Protein AF-A0A1H8HEK1-F1 (afdb_monomer)

Foldseek 3Di:
DDDDDDDDDDDPPPPPPPVPPPPAFFWKKFLDPVLQLVLVLPPLDQVCRVVQPCSSDDPGIHGDGQDPPKDWDFDAWHAHPNQKIWTKIWIQRPPPRRTMITTPGIDGNVQWPWDDDPPDPQIAIEGPDLVSVVVCCVVPVADDPRYDDDPPRDDDHDD

Organism: NCBI:txid74031

Solvent-accessible surface area (backbone atoms only — not comparable to full-atom values): 9827 Å² total; per-residue (Å²): 132,90,82,88,88,78,86,85,82,78,83,78,74,78,75,72,74,72,74,73,79,69,87,58,73,69,28,55,32,12,63,38,66,68,48,42,54,58,30,55,55,66,50,83,49,71,62,48,65,76,66,65,39,70,88,49,43,50,103,45,25,41,72,41,58,79,62,85,79,44,48,74,41,82,74,49,66,50,73,31,92,76,42,38,37,28,48,32,25,44,32,34,37,63,90,79,63,50,63,31,30,34,46,81,50,83,42,48,53,91,50,32,41,83,45,66,47,88,97,50,93,54,56,29,40,32,55,75,45,56,69,55,45,51,54,48,32,73,75,61,77,57,83,58,92,50,54,51,80,55,92,89,42,95,69,89,80,85,128

Structure (mmCIF, N/CA/C/O backbone):
data_AF-A0A1H8HEK1-F1
#
_entry.id   AF-A0A1H8HEK1-F1
#
loop_
_atom_site.group_PDB
_atom_site.id
_atom_site.type_symbol
_atom_site.label_atom_id
_atom_site.label_alt_id
_atom_site.label_comp_id
_atom_site.label_asym_id
_atom_site.label_entity_id
_atom_site.label_seq_id
_atom_site.pdbx_PDB_ins_code
_atom_site.Cartn_x
_atom_site.Cartn_y
_atom_site.Cartn_z
_atom_site.occupancy
_atom_site.B_iso_or_equiv
_atom_site.auth_seq_id
_atom_site.auth_comp_id
_atom_site.auth_asym_id
_atom_site.auth_atom_id
_atom_site.pdbx_PDB_model_num
ATOM 1 N N . MET A 1 1 ? -43.151 -64.748 19.265 1.00 38.66 1 MET A N 1
ATOM 2 C CA . MET A 1 1 ? -42.005 -65.002 18.361 1.00 38.66 1 MET A CA 1
ATOM 3 C C . MET A 1 1 ? -41.662 -63.658 17.735 1.00 38.66 1 MET A C 1
ATOM 5 O O . MET A 1 1 ? -42.569 -63.035 17.214 1.00 38.66 1 MET A O 1
ATOM 9 N N . LYS A 1 2 ? -40.555 -63.029 18.156 1.00 32.22 2 LYS A N 1
ATOM 10 C CA . LYS A 1 2 ? -39.287 -62.938 17.397 1.00 32.22 2 LYS A CA 1
ATOM 11 C C . LYS A 1 2 ? -39.485 -62.256 16.020 1.00 32.22 2 LYS A C 1
ATOM 13 O O . LYS A 1 2 ? -40.312 -62.749 15.278 1.00 32.22 2 LYS A O 1
ATOM 18 N N . PHE A 1 3 ? -38.799 -61.202 15.571 1.00 35.59 3 PHE A N 1
ATOM 19 C CA . PHE A 1 3 ? -37.518 -60.567 15.913 1.00 35.59 3 PHE A CA 1
ATOM 20 C C . PHE A 1 3 ? -37.461 -59.188 15.191 1.00 35.59 3 PHE A C 1
ATOM 22 O O . PHE A 1 3 ? -37.987 -59.066 14.090 1.00 35.59 3 PHE A O 1
ATOM 29 N N . LEU A 1 4 ? -36.820 -58.206 15.836 1.00 43.91 4 LEU A N 1
ATOM 30 C CA . LEU A 1 4 ? -35.943 -57.140 15.310 1.00 43.91 4 LEU A CA 1
ATOM 31 C C . LEU A 1 4 ? -36.143 -56.575 13.883 1.00 43.91 4 LEU A C 1
ATOM 33 O O . LEU A 1 4 ? -35.835 -57.234 12.894 1.00 43.91 4 LEU A O 1
ATOM 37 N N . ALA A 1 5 ? -36.426 -55.270 13.812 1.00 45.12 5 ALA A N 1
ATOM 38 C CA . ALA A 1 5 ? -35.756 -54.375 12.869 1.00 45.12 5 ALA A CA 1
ATOM 39 C C . ALA A 1 5 ? -35.376 -53.085 13.608 1.00 45.12 5 ALA A C 1
ATOM 41 O O . ALA A 1 5 ? -36.205 -52.402 14.207 1.00 45.12 5 ALA A O 1
ATOM 42 N N . GLU A 1 6 ? -34.078 -52.851 13.628 1.00 42.06 6 GLU A N 1
ATOM 43 C CA . GLU A 1 6 ? -33.336 -51.881 14.408 1.00 42.06 6 GLU A CA 1
ATOM 44 C C . GLU A 1 6 ? -33.003 -50.651 13.545 1.00 42.06 6 GLU A C 1
ATOM 46 O O . GLU A 1 6 ? -32.830 -50.764 12.335 1.00 42.06 6 GLU A O 1
ATOM 51 N N . ILE A 1 7 ? -32.803 -49.520 14.226 1.00 48.12 7 ILE A N 1
ATOM 52 C CA . ILE A 1 7 ? -31.844 -48.457 13.884 1.00 48.12 7 ILE A CA 1
ATOM 53 C C . ILE A 1 7 ? -32.220 -47.487 12.749 1.00 48.12 7 ILE A C 1
ATOM 55 O O . ILE A 1 7 ? -32.097 -47.757 11.561 1.00 48.12 7 ILE A O 1
ATOM 59 N N . GLY A 1 8 ? -32.440 -46.242 13.181 1.00 42.62 8 GLY A N 1
ATOM 60 C CA . GLY A 1 8 ? -31.570 -45.158 12.734 1.00 42.62 8 GLY A CA 1
ATOM 61 C C . GLY A 1 8 ? -32.227 -44.094 11.869 1.00 42.62 8 GLY A C 1
ATOM 62 O O . GLY A 1 8 ? -32.269 -44.217 10.654 1.00 42.62 8 GLY A O 1
ATOM 63 N N . LEU A 1 9 ? -32.560 -42.956 12.476 1.00 39.28 9 LEU A N 1
ATOM 64 C CA . LEU A 1 9 ? -32.257 -41.692 11.815 1.00 39.28 9 LEU A CA 1
ATOM 65 C C . LEU A 1 9 ? -31.691 -40.724 12.848 1.00 39.28 9 LEU A C 1
ATOM 67 O O . LEU A 1 9 ? -32.390 -40.194 13.710 1.00 39.28 9 LEU A O 1
ATOM 71 N N . LEU A 1 10 ? -30.368 -40.604 12.782 1.00 45.56 10 LEU A N 1
ATOM 72 C CA . LEU A 1 10 ? -29.565 -39.662 13.535 1.00 45.56 10 LEU A CA 1
ATOM 73 C C . LEU A 1 10 ? -30.071 -38.237 13.320 1.00 45.56 10 LEU A C 1
ATOM 75 O O . LEU A 1 10 ? -30.356 -37.805 12.205 1.00 45.56 10 LEU A O 1
ATOM 79 N N . ILE A 1 11 ? -30.110 -37.524 14.438 1.00 48.94 11 ILE A N 1
ATOM 80 C CA . ILE A 1 11 ? -30.230 -36.080 14.559 1.00 48.94 11 ILE A CA 1
ATOM 81 C C . ILE A 1 11 ? -29.223 -35.442 13.596 1.00 48.94 11 ILE A C 1
ATOM 83 O O . ILE A 1 11 ? -28.013 -35.488 13.824 1.00 48.94 11 ILE A O 1
ATOM 87 N N . GLY A 1 12 ? -29.727 -34.856 12.512 1.00 37.75 12 GLY A N 1
ATOM 88 C CA . GLY A 1 12 ? -28.960 -33.967 11.654 1.00 37.75 12 GLY A CA 1
ATOM 89 C C . GLY A 1 12 ? -28.672 -32.687 12.422 1.00 37.75 12 GLY A C 1
ATOM 90 O O . GLY A 1 12 ? -29.391 -31.702 12.284 1.00 37.75 12 GLY A O 1
ATOM 91 N N . LEU A 1 13 ? -27.641 -32.722 13.268 1.00 46.00 13 LEU A N 1
ATOM 92 C CA . LEU A 1 13 ? -26.951 -31.531 13.736 1.00 46.00 13 LEU A CA 1
ATOM 93 C C . LEU A 1 13 ? -26.543 -30.759 12.487 1.00 46.00 13 LEU A C 1
ATOM 95 O O . LEU A 1 13 ? -25.625 -31.149 11.767 1.00 46.00 13 LEU A O 1
ATOM 99 N N . SER A 1 14 ? -27.270 -29.681 12.216 1.00 41.06 14 SER A N 1
AT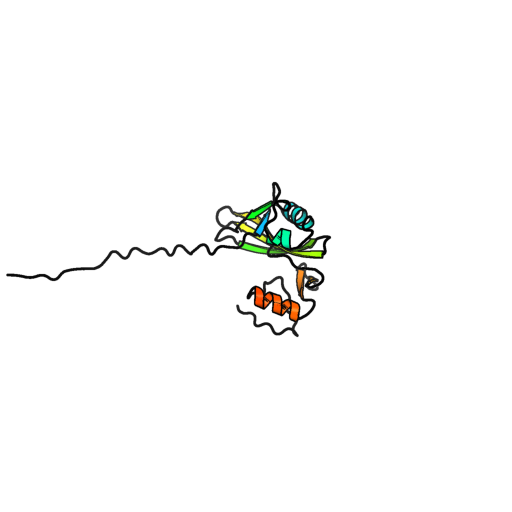OM 100 C CA . SER A 1 14 ? -26.846 -28.618 11.326 1.00 41.06 14 SER A CA 1
ATOM 101 C C . SER A 1 14 ? -25.466 -28.167 11.789 1.00 41.06 14 SER A C 1
ATOM 103 O O . SER A 1 14 ? -25.331 -27.392 12.736 1.00 41.06 14 SER A O 1
ATOM 105 N N . LEU A 1 15 ? -24.439 -28.708 11.132 1.00 41.59 15 LEU A N 1
ATOM 106 C CA . LEU A 1 15 ? -23.104 -28.150 11.101 1.00 41.59 15 LEU A CA 1
ATOM 107 C C . LEU A 1 15 ? -23.274 -26.763 10.492 1.00 41.59 15 LEU A C 1
ATOM 109 O O . LEU A 1 15 ? -23.257 -26.588 9.276 1.00 41.59 15 LEU A O 1
ATOM 113 N N . ALA A 1 16 ? -23.494 -25.777 11.361 1.00 38.09 16 ALA A N 1
ATOM 114 C CA . ALA A 1 16 ? -23.074 -24.427 11.083 1.00 38.09 16 ALA A CA 1
ATOM 115 C C . ALA A 1 16 ? -21.604 -24.563 10.705 1.00 38.09 16 ALA A C 1
ATOM 117 O O . ALA A 1 16 ? -20.751 -24.819 11.555 1.00 38.09 16 ALA A O 1
ATOM 118 N N . THR A 1 17 ? -21.326 -24.502 9.407 1.00 39.06 17 THR A N 1
ATOM 119 C CA . THR A 1 1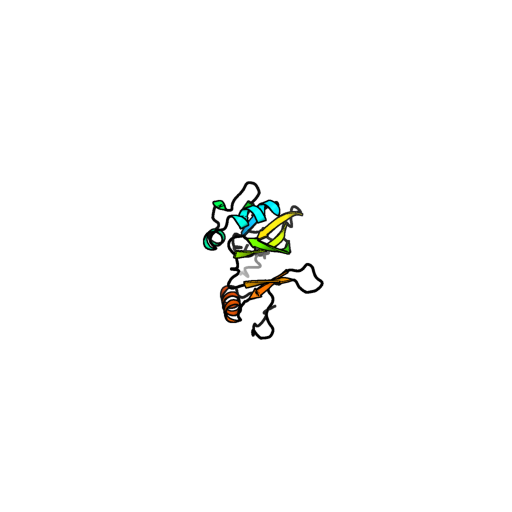7 ? -19.988 -24.257 8.909 1.00 39.06 17 THR A CA 1
ATOM 120 C C . THR A 1 17 ? -19.566 -22.960 9.572 1.00 39.06 17 THR A C 1
ATOM 122 O O . THR A 1 17 ? -19.957 -21.876 9.140 1.00 39.06 17 THR A O 1
ATOM 125 N N . ALA A 1 18 ? -18.829 -23.073 10.677 1.00 38.88 18 ALA A N 1
ATOM 126 C CA . ALA A 1 18 ? -17.944 -22.026 11.118 1.00 38.88 18 ALA A CA 1
ATOM 127 C C . ALA A 1 18 ? -17.078 -21.759 9.893 1.00 38.88 18 ALA A C 1
ATOM 129 O O . ALA A 1 18 ? -16.230 -22.579 9.540 1.00 38.88 18 ALA A O 1
ATOM 130 N N . ALA A 1 19 ? -17.411 -20.691 9.166 1.00 35.97 19 ALA A N 1
ATOM 131 C CA . ALA A 1 19 ? -16.585 -20.180 8.098 1.00 35.97 19 ALA A CA 1
ATOM 132 C C . ALA A 1 19 ? -15.212 -20.025 8.735 1.00 35.97 19 ALA A C 1
ATOM 134 O O . ALA A 1 19 ? -15.043 -19.213 9.648 1.00 35.97 19 ALA A O 1
ATOM 135 N N . GLN A 1 20 ? -14.296 -20.916 8.359 1.00 33.88 20 GLN A N 1
ATOM 136 C CA . GLN A 1 20 ? -12.951 -20.916 8.890 1.00 33.88 20 GLN A CA 1
ATOM 137 C C . GLN A 1 20 ? -12.441 -19.500 8.675 1.00 33.88 20 GLN A C 1
ATOM 139 O O . GLN A 1 20 ? -12.429 -19.007 7.544 1.00 33.88 20 GLN A O 1
ATOM 144 N N . ALA A 1 21 ? -12.126 -18.816 9.774 1.00 37.69 21 ALA A N 1
ATOM 145 C CA . ALA A 1 21 ? -11.390 -17.575 9.736 1.00 37.69 21 ALA A CA 1
ATOM 146 C C . ALA A 1 21 ? -10.049 -17.924 9.087 1.00 37.69 21 ALA A C 1
ATOM 148 O O . ALA A 1 21 ? -9.126 -18.362 9.762 1.00 37.69 21 ALA A O 1
ATOM 149 N N . GLN A 1 22 ? -9.992 -17.865 7.755 1.00 40.34 22 GLN A N 1
ATOM 150 C CA . GLN A 1 22 ? -8.747 -17.953 7.016 1.00 40.34 22 GLN A CA 1
ATOM 151 C C . GLN A 1 22 ? -7.828 -16.915 7.642 1.00 40.34 22 GLN A C 1
ATOM 153 O O . GLN A 1 22 ? -8.233 -15.755 7.749 1.00 40.34 22 GLN A O 1
ATOM 158 N N . ASP A 1 23 ? -6.656 -17.358 8.097 1.00 46.03 23 ASP A N 1
ATOM 159 C CA . ASP A 1 23 ? -5.613 -16.515 8.670 1.00 46.03 23 ASP A CA 1
ATOM 160 C C . ASP A 1 23 ? -5.360 -15.342 7.725 1.00 46.03 23 ASP A C 1
ATOM 162 O O . ASP A 1 23 ? -4.689 -15.456 6.696 1.00 46.03 23 ASP A O 1
ATOM 166 N N . ARG A 1 24 ? -5.974 -14.199 8.031 1.00 59.69 24 ARG A N 1
ATOM 167 C CA . ARG A 1 24 ? -5.739 -12.979 7.272 1.00 59.69 24 ARG A CA 1
ATOM 168 C C . ARG A 1 24 ? -4.353 -12.495 7.676 1.00 59.69 24 ARG A C 1
ATOM 170 O O . ARG A 1 24 ? -4.049 -12.490 8.871 1.00 59.69 24 ARG A O 1
ATOM 177 N N . PRO A 1 25 ? -3.495 -12.088 6.731 1.00 73.62 25 PRO A N 1
ATOM 178 C CA . PRO A 1 25 ? -2.203 -11.538 7.100 1.00 73.62 25 PRO A CA 1
ATOM 179 C C . PRO A 1 25 ? -2.409 -10.323 8.012 1.00 73.62 25 PRO A C 1
ATOM 181 O O . PRO A 1 25 ? -3.338 -9.534 7.815 1.00 73.62 25 PRO A O 1
ATOM 184 N N . PHE A 1 26 ? -1.553 -10.187 9.024 1.00 84.81 26 PHE A N 1
ATOM 185 C CA . PHE A 1 26 ? -1.508 -8.980 9.841 1.00 84.81 26 PHE A CA 1
ATOM 186 C C . PHE A 1 26 ? -1.141 -7.797 8.947 1.00 84.81 26 PHE A C 1
ATOM 188 O O . PHE A 1 26 ? -0.204 -7.873 8.155 1.00 84.81 26 PHE A O 1
ATOM 195 N N . GLN A 1 27 ? -1.889 -6.709 9.075 1.00 89.81 27 GLN A N 1
ATOM 196 C CA . GLN A 1 27 ? -1.647 -5.471 8.346 1.00 89.81 27 GLN A CA 1
ATOM 197 C C . GLN A 1 27 ? -1.450 -4.344 9.344 1.00 89.81 27 GLN A C 1
ATOM 199 O O . GLN A 1 27 ? -1.988 -4.390 10.452 1.00 89.81 27 GLN A O 1
ATOM 204 N N . LEU A 1 28 ? -0.693 -3.319 8.954 1.00 94.06 28 LEU A N 1
ATOM 205 C CA . LEU A 1 28 ? -0.658 -2.085 9.723 1.00 94.06 28 LEU A CA 1
ATOM 206 C C . LEU A 1 28 ? -2.041 -1.437 9.631 1.00 94.06 28 LEU A C 1
ATOM 208 O O . LEU A 1 28 ? -2.503 -1.112 8.534 1.00 94.06 28 LEU A O 1
ATOM 212 N N . VAL A 1 29 ? -2.687 -1.266 10.781 1.00 94.44 29 VAL A N 1
ATOM 213 C CA . VAL A 1 29 ? -4.003 -0.648 10.936 1.00 94.44 29 VAL A CA 1
ATOM 214 C C . VAL A 1 29 ? -3.877 0.529 11.888 1.00 94.44 29 VAL A C 1
ATOM 216 O O . VAL A 1 29 ? -3.251 0.407 12.937 1.00 94.44 29 VAL A O 1
ATOM 219 N N . CYS A 1 30 ? -4.498 1.654 11.548 1.00 95.12 30 CYS A N 1
ATOM 220 C CA . CYS A 1 30 ? -4.540 2.832 12.401 1.00 95.12 30 CYS A CA 1
ATOM 221 C C . CYS A 1 30 ? -5.958 3.387 12.541 1.00 95.12 30 CYS A C 1
ATOM 223 O O . CYS A 1 30 ? -6.743 3.345 11.595 1.00 95.12 30 CYS A O 1
ATOM 225 N N . PHE A 1 31 ? -6.291 3.956 13.698 1.00 92.62 31 PHE A N 1
ATOM 226 C CA . PHE A 1 31 ? -7.583 4.626 13.905 1.00 92.62 31 PHE A CA 1
ATOM 227 C C . PHE A 1 31 ? -7.685 5.946 13.131 1.00 92.62 31 PHE A C 1
ATOM 229 O O . PHE A 1 31 ? -8.767 6.328 12.686 1.00 92.62 31 PHE A O 1
ATOM 236 N N . GLU A 1 32 ? -6.550 6.607 12.910 1.00 93.25 32 GLU A N 1
ATOM 237 C CA . GLU A 1 32 ? -6.455 7.901 12.240 1.00 93.25 32 GLU A CA 1
ATOM 238 C C . GLU A 1 32 ? -5.569 7.812 10.995 1.00 93.25 32 GLU A C 1
ATOM 240 O O . GLU A 1 32 ? -4.558 7.103 10.982 1.00 93.25 32 GLU A O 1
ATOM 245 N N . GLN A 1 33 ? -5.934 8.557 9.948 1.00 92.62 33 GLN A N 1
ATOM 246 C CA . GLN A 1 33 ? -5.168 8.596 8.701 1.00 92.62 33 GLN A CA 1
ATOM 247 C C . GLN A 1 33 ? -3.795 9.241 8.911 1.00 92.62 33 GLN A C 1
ATOM 249 O O . GLN A 1 33 ? -2.797 8.729 8.411 1.00 92.62 33 GLN A O 1
ATOM 254 N N . ASP A 1 34 ? -3.726 10.309 9.703 1.00 93.12 34 ASP A N 1
ATOM 255 C CA . ASP A 1 34 ? -2.464 10.992 9.998 1.00 93.12 34 ASP A CA 1
ATOM 256 C C . ASP A 1 34 ? -1.507 10.079 10.775 1.00 93.12 34 ASP A C 1
ATOM 258 O O . ASP A 1 34 ? -0.310 10.040 10.487 1.00 93.12 34 ASP A O 1
ATOM 262 N N . GLY A 1 35 ? -2.044 9.262 11.692 1.00 94.12 35 GLY A N 1
ATOM 263 C CA . GLY A 1 35 ? -1.296 8.206 12.376 1.00 94.12 35 GLY A CA 1
ATOM 264 C C . GLY A 1 35 ? -0.704 7.188 11.399 1.00 94.12 35 GLY A C 1
ATOM 265 O O . GLY A 1 35 ? 0.485 6.877 11.483 1.00 94.12 35 GLY A O 1
ATOM 266 N N . MET A 1 36 ? -1.500 6.735 10.423 1.00 95.31 36 MET A N 1
ATOM 267 C CA . MET A 1 36 ? -1.037 5.844 9.352 1.00 95.31 36 MET A CA 1
ATOM 268 C C . MET A 1 36 ? 0.117 6.465 8.567 1.00 95.31 36 MET A C 1
ATOM 270 O O . MET A 1 36 ? 1.182 5.862 8.450 1.00 95.31 36 MET A O 1
ATOM 274 N N . THR A 1 37 ? -0.059 7.687 8.068 1.00 94.75 37 THR A N 1
ATOM 275 C CA . THR A 1 37 ? 0.977 8.400 7.311 1.00 94.75 37 THR A CA 1
ATOM 276 C C . THR A 1 37 ? 2.254 8.587 8.134 1.00 94.75 37 THR A C 1
ATOM 278 O O . THR A 1 37 ? 3.353 8.341 7.632 1.00 94.75 37 THR A O 1
ATOM 281 N N . ALA A 1 38 ? 2.131 8.961 9.411 1.00 94.62 38 ALA A N 1
ATOM 282 C CA . ALA A 1 38 ? 3.268 9.125 10.309 1.00 94.62 38 ALA A CA 1
ATOM 283 C C . ALA A 1 38 ? 4.029 7.809 10.538 1.00 94.62 38 ALA A C 1
ATOM 285 O O . ALA A 1 38 ? 5.260 7.812 10.507 1.00 94.62 38 ALA A O 1
ATOM 286 N N . SER A 1 39 ? 3.329 6.687 10.733 1.00 95.00 39 SER A N 1
ATOM 287 C CA . SER A 1 39 ? 3.962 5.370 10.869 1.00 95.00 39 SER A CA 1
ATOM 288 C C . SER A 1 39 ? 4.637 4.918 9.573 1.00 95.00 39 SER A C 1
ATOM 290 O O . SER A 1 39 ? 5.789 4.492 9.603 1.00 95.00 39 SER A O 1
ATOM 292 N N . LEU A 1 40 ? 3.983 5.075 8.420 1.00 95.38 40 LEU A N 1
ATOM 293 C CA . LEU A 1 40 ? 4.539 4.671 7.123 1.00 95.38 40 LEU A CA 1
ATOM 294 C C . LEU A 1 40 ? 5.781 5.481 6.717 1.00 95.38 40 LEU A C 1
ATOM 296 O O . LEU A 1 40 ? 6.688 4.944 6.084 1.00 95.38 40 LEU A O 1
ATOM 300 N N . ASN A 1 41 ? 5.874 6.748 7.126 1.00 95.19 41 ASN A N 1
ATOM 301 C CA . ASN A 1 41 ? 7.058 7.583 6.887 1.00 95.19 41 ASN A CA 1
ATOM 302 C C . ASN A 1 41 ? 8.306 7.145 7.671 1.00 95.19 41 ASN A C 1
ATOM 304 O O . ASN A 1 41 ? 9.410 7.588 7.347 1.00 95.19 41 ASN A O 1
ATOM 308 N N . LYS A 1 42 ? 8.150 6.286 8.686 1.00 93.31 42 LYS A N 1
ATOM 309 C CA . LYS A 1 42 ? 9.266 5.711 9.455 1.00 93.31 42 LYS A CA 1
ATOM 310 C C . LYS A 1 42 ? 9.857 4.460 8.807 1.00 93.31 42 LYS A C 1
ATOM 312 O O . LYS A 1 42 ? 10.903 3.997 9.253 1.00 93.31 42 LYS A O 1
ATOM 317 N N . VAL A 1 43 ? 9.206 3.900 7.785 1.00 92.88 43 VAL A N 1
ATOM 318 C CA . VAL A 1 43 ? 9.690 2.697 7.102 1.00 92.88 43 VAL A CA 1
ATOM 319 C C . VAL A 1 43 ? 10.932 3.053 6.287 1.00 92.88 43 VAL A C 1
ATOM 321 O O . VAL A 1 43 ? 10.848 3.717 5.255 1.00 92.88 43 VAL A O 1
ATOM 324 N N . VAL A 1 44 ? 12.095 2.592 6.743 1.00 92.06 44 VAL A N 1
ATOM 325 C CA . VAL A 1 44 ? 13.377 2.805 6.052 1.00 92.06 44 VAL A CA 1
ATOM 326 C C . VAL A 1 44 ? 13.775 1.622 5.178 1.00 92.06 44 VAL A C 1
ATOM 328 O O . VAL A 1 44 ? 14.580 1.772 4.264 1.00 92.06 44 VAL A O 1
ATOM 331 N N . ASN A 1 45 ? 13.181 0.451 5.410 1.00 89.31 45 ASN A N 1
ATOM 332 C CA . ASN A 1 45 ? 13.281 -0.693 4.515 1.00 89.31 45 ASN A CA 1
ATOM 333 C C . ASN A 1 45 ? 11.949 -1.461 4.459 1.00 89.31 45 ASN A C 1
ATOM 335 O O . ASN A 1 45 ? 11.207 -1.507 5.437 1.00 89.31 45 ASN A O 1
ATOM 339 N N . ALA A 1 46 ? 11.660 -2.122 3.335 1.00 88.81 46 ALA A N 1
ATOM 340 C CA . ALA A 1 46 ? 10.410 -2.869 3.171 1.00 88.81 46 ALA A CA 1
ATOM 341 C C . ALA A 1 46 ? 10.264 -4.045 4.161 1.00 88.81 46 ALA A C 1
ATOM 343 O O . ALA A 1 46 ? 9.146 -4.421 4.503 1.00 88.81 46 ALA A O 1
ATOM 344 N N . GLN A 1 47 ? 11.373 -4.615 4.651 1.00 89.44 47 GLN A N 1
ATOM 345 C CA . GLN A 1 47 ? 11.345 -5.728 5.606 1.00 89.44 47 GLN A CA 1
ATOM 346 C C . GLN A 1 47 ? 10.761 -5.322 6.963 1.00 89.44 47 GLN A C 1
ATOM 348 O O . GLN A 1 47 ? 10.099 -6.147 7.578 1.00 89.44 47 GLN A O 1
ATOM 353 N N . GLN A 1 48 ? 10.930 -4.074 7.410 1.00 89.69 48 GLN A N 1
ATOM 354 C CA . GLN A 1 48 ? 10.299 -3.577 8.640 1.00 89.69 48 GLN A CA 1
ATOM 355 C C . GLN A 1 48 ? 8.776 -3.659 8.548 1.00 89.69 48 GLN A C 1
ATOM 357 O O . GLN A 1 48 ? 8.110 -4.130 9.466 1.00 89.69 48 GLN A O 1
ATOM 362 N N . PHE A 1 49 ? 8.226 -3.249 7.404 1.00 90.00 49 PHE A N 1
ATOM 363 C CA . PHE A 1 49 ? 6.792 -3.325 7.165 1.00 90.00 49 PHE A CA 1
ATOM 364 C C . PHE A 1 49 ? 6.319 -4.781 7.064 1.00 90.00 49 PHE A C 1
ATOM 366 O O . PHE A 1 49 ? 5.365 -5.164 7.730 1.00 90.00 49 PHE A O 1
ATOM 373 N N . LEU A 1 50 ? 7.020 -5.613 6.285 1.00 87.88 50 LEU A N 1
ATOM 374 C CA . LEU A 1 50 ? 6.648 -7.017 6.060 1.00 87.88 50 LEU A CA 1
ATOM 375 C C . LEU A 1 50 ? 6.790 -7.908 7.306 1.00 87.88 50 LEU A C 1
ATOM 377 O O . LEU A 1 50 ? 6.123 -8.934 7.399 1.00 87.88 50 LEU A O 1
ATOM 381 N N . ARG A 1 51 ? 7.663 -7.544 8.252 1.00 88.25 51 ARG A N 1
ATOM 382 C CA . ARG A 1 51 ? 7.891 -8.276 9.510 1.00 88.25 51 ARG A CA 1
ATOM 383 C C . ARG A 1 51 ? 7.095 -7.722 10.690 1.00 88.25 51 ARG A C 1
ATOM 385 O O . ARG A 1 51 ? 7.326 -8.156 11.814 1.00 88.25 51 ARG A O 1
ATOM 392 N N . ASN A 1 52 ? 6.172 -6.792 10.449 1.00 88.25 52 ASN A N 1
ATOM 393 C CA . ASN A 1 52 ? 5.343 -6.176 11.483 1.00 88.25 52 ASN A CA 1
ATOM 394 C C . ASN A 1 52 ? 6.159 -5.497 12.599 1.00 88.25 52 ASN A C 1
ATOM 396 O O . ASN A 1 52 ? 5.851 -5.639 13.785 1.00 88.25 52 ASN A O 1
ATOM 400 N N . ASP A 1 53 ? 7.226 -4.788 12.221 1.00 87.31 53 ASP A N 1
ATOM 401 C CA . ASP A 1 53 ? 8.178 -4.186 13.158 1.00 87.31 53 ASP A CA 1
ATOM 402 C C . ASP A 1 53 ? 7.485 -3.223 14.142 1.00 87.31 53 ASP A C 1
ATOM 404 O O . ASP A 1 53 ? 6.649 -2.393 13.763 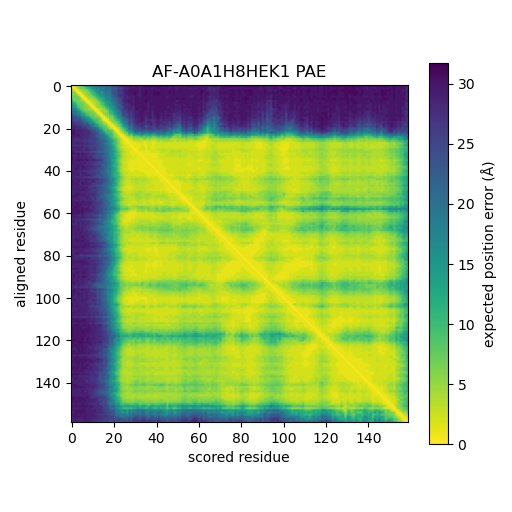1.00 87.31 53 ASP A O 1
ATOM 408 N N . SER A 1 54 ? 7.836 -3.328 15.426 1.00 86.75 54 SER A N 1
ATOM 409 C CA . SER A 1 54 ? 7.222 -2.553 16.505 1.00 86.75 54 SER A CA 1
ATOM 410 C C . SER A 1 54 ? 7.476 -1.053 16.390 1.00 86.75 54 SER A C 1
ATOM 412 O O . SER A 1 54 ? 6.675 -0.270 16.894 1.00 86.75 54 SER A O 1
ATOM 414 N N . ILE A 1 55 ? 8.515 -0.624 15.665 1.00 87.25 55 ILE A N 1
ATOM 415 C CA . ILE A 1 55 ? 8.793 0.801 15.422 1.00 87.25 55 ILE A CA 1
ATOM 416 C C . ILE A 1 55 ? 7.672 1.516 14.647 1.00 87.25 55 ILE A C 1
ATOM 418 O O . ILE A 1 55 ? 7.541 2.743 14.708 1.00 87.25 55 ILE A O 1
ATOM 422 N N . LEU A 1 56 ? 6.859 0.751 13.913 1.00 87.19 56 LEU A N 1
ATOM 423 C CA . LEU A 1 56 ? 5.723 1.256 13.142 1.00 87.19 56 LEU A CA 1
ATOM 424 C C . LEU A 1 56 ? 4.437 1.321 13.979 1.00 87.19 56 LEU A C 1
ATOM 426 O O . LEU A 1 56 ? 3.450 1.920 13.544 1.00 87.19 56 LEU A O 1
ATOM 430 N N . GLN A 1 57 ? 4.447 0.742 15.181 1.00 88.50 57 GLN A N 1
ATOM 431 C CA . GLN A 1 57 ? 3.339 0.814 16.125 1.00 88.50 57 GLN A CA 1
ATOM 432 C C . GLN A 1 57 ? 3.335 2.176 16.831 1.00 88.50 57 GLN A C 1
ATOM 434 O O . GLN A 1 57 ? 4.369 2.812 17.050 1.00 88.50 57 GLN A O 1
ATOM 439 N N . SER A 1 58 ? 2.144 2.656 17.166 1.00 85.00 58 SER A N 1
ATOM 440 C CA . SER A 1 58 ? 1.936 3.907 17.893 1.00 85.00 58 SER A CA 1
ATOM 441 C C . SER A 1 58 ? 0.622 3.830 18.672 1.00 85.00 58 SER A C 1
ATOM 443 O O . SER A 1 58 ? -0.149 2.890 18.498 1.00 85.00 58 SER A O 1
ATOM 445 N N . GLY A 1 59 ? 0.319 4.831 19.504 1.00 81.94 59 GLY A N 1
ATOM 446 C CA . GLY A 1 59 ? -0.965 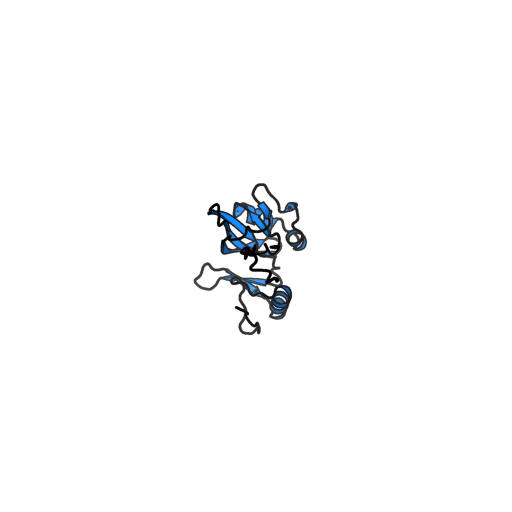4.877 20.218 1.00 81.94 59 GLY A CA 1
ATOM 447 C C . GLY A 1 59 ? -2.193 4.820 19.296 1.00 81.94 59 GLY A C 1
ATOM 448 O O . GLY A 1 59 ? -3.264 4.416 19.737 1.00 81.94 59 GLY A O 1
ATOM 449 N N . SER A 1 60 ? -2.037 5.176 18.016 1.00 87.44 60 SER A N 1
ATOM 450 C CA . SER A 1 60 ? -3.095 5.108 17.010 1.00 87.44 60 SER A CA 1
ATOM 451 C C . SER A 1 60 ? -2.915 3.986 15.986 1.00 87.44 60 SER A C 1
ATOM 453 O O . SER A 1 60 ? -3.823 3.825 15.175 1.00 87.44 60 SER A O 1
ATOM 455 N N . CYS A 1 61 ? -1.816 3.217 16.013 1.00 93.69 61 CYS A N 1
ATOM 456 C CA . CYS A 1 61 ? -1.458 2.223 14.995 1.00 93.69 61 CYS A CA 1
ATOM 457 C C . CYS A 1 61 ? -0.958 0.899 15.582 1.00 93.69 61 CYS A C 1
ATOM 459 O O . CYS A 1 61 ? -0.054 0.880 16.415 1.00 93.69 61 CYS A O 1
ATOM 461 N N . ALA A 1 62 ? -1.448 -0.220 15.058 1.00 92.94 62 ALA A N 1
ATOM 462 C CA . ALA A 1 62 ? -0.991 -1.556 15.420 1.00 92.94 62 ALA A CA 1
ATOM 463 C C . ALA A 1 62 ? -1.024 -2.499 14.214 1.00 92.94 62 ALA A C 1
ATOM 465 O O . ALA A 1 62 ? -1.777 -2.288 13.264 1.00 92.94 62 ALA A O 1
ATOM 466 N N . PHE A 1 63 ? -0.234 -3.571 14.268 1.00 90.75 63 PHE A N 1
ATOM 467 C CA . PHE A 1 63 ? -0.414 -4.683 13.341 1.00 90.75 63 PHE A CA 1
ATOM 468 C C . PHE A 1 63 ? -1.550 -5.567 13.838 1.00 90.75 63 PHE A C 1
ATOM 470 O O . PHE A 1 63 ? -1.476 -6.122 14.932 1.00 90.75 63 PHE A O 1
ATOM 477 N N . 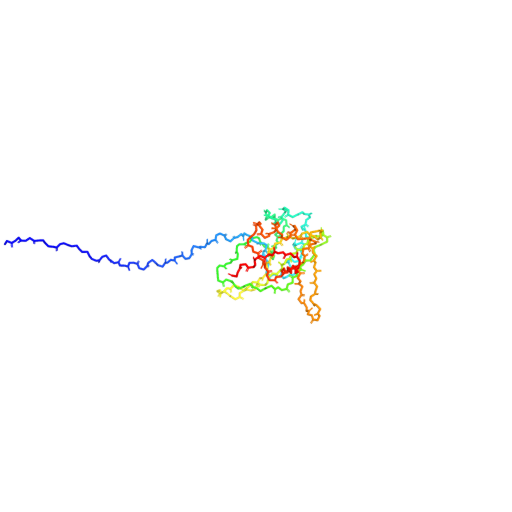ALA A 1 64 ? -2.600 -5.695 13.035 1.00 88.81 64 ALA A N 1
ATOM 478 C CA . ALA A 1 64 ? -3.783 -6.466 13.385 1.00 88.81 64 ALA A CA 1
ATOM 479 C C . ALA A 1 64 ? -4.356 -7.184 12.161 1.00 88.81 64 ALA A C 1
ATOM 481 O O . ALA A 1 64 ? -4.185 -6.748 11.020 1.00 88.81 64 ALA A O 1
ATOM 482 N N . GLN A 1 65 ? -5.067 -8.283 12.404 1.00 88.00 65 GLN A N 1
ATOM 483 C CA . GLN A 1 65 ? -5.910 -8.901 11.388 1.00 88.00 65 GLN A CA 1
ATOM 484 C C . GLN A 1 65 ? -7.216 -8.110 11.269 1.00 88.00 65 GLN A C 1
ATOM 486 O O . GLN A 1 65 ? -7.853 -7.785 12.273 1.00 88.00 65 GLN A O 1
ATOM 491 N N . LEU A 1 66 ? -7.641 -7.813 10.039 1.00 84.50 66 LEU A N 1
ATOM 492 C CA . LEU A 1 66 ? -8.917 -7.136 9.817 1.00 84.50 66 LEU A CA 1
ATOM 493 C C . LEU A 1 66 ? -10.083 -8.073 10.169 1.00 84.50 66 LEU A C 1
ATOM 495 O O . LEU A 1 66 ? -10.191 -9.142 9.551 1.00 84.50 66 LEU A O 1
ATOM 499 N N . PRO A 1 67 ? -10.994 -7.675 11.081 1.00 79.69 67 PRO A N 1
ATOM 500 C CA . PRO A 1 67 ? -12.092 -8.532 11.511 1.00 79.69 67 PRO A CA 1
ATOM 501 C C . PRO A 1 67 ? -12.947 -9.041 10.345 1.00 79.69 67 PRO A C 1
ATOM 503 O O . PRO A 1 67 ? -13.160 -8.333 9.348 1.00 79.69 67 PRO A O 1
ATOM 506 N N . ALA A 1 68 ? -13.477 -10.258 10.479 1.00 82.19 68 ALA A N 1
ATOM 507 C CA . ALA A 1 68 ? -14.408 -10.831 9.511 1.00 82.19 68 ALA A CA 1
ATOM 508 C C . ALA A 1 68 ? -15.634 -9.917 9.309 1.00 82.19 68 ALA A C 1
ATOM 510 O O . ALA A 1 68 ? -16.080 -9.230 10.226 1.00 82.19 68 ALA A O 1
ATOM 511 N N . GLY A 1 69 ? -16.146 -9.864 8.077 1.00 83.62 69 GLY A N 1
ATOM 512 C CA . GLY A 1 69 ? -17.271 -8.999 7.704 1.00 83.62 69 GLY A CA 1
ATOM 513 C C . GLY A 1 69 ? -16.935 -7.514 7.512 1.00 83.62 69 GLY A C 1
ATOM 514 O O . GLY A 1 69 ? -17.755 -6.792 6.954 1.00 83.62 69 GLY A O 1
ATOM 515 N N . SER A 1 70 ? -15.747 -7.040 7.909 1.00 87.88 70 SER A N 1
ATOM 516 C CA . SER A 1 70 ? -15.344 -5.645 7.672 1.00 87.88 70 SER A CA 1
ATOM 517 C C . SER A 1 70 ? -15.376 -5.290 6.184 1.00 87.88 70 SER A C 1
ATOM 519 O O . SER A 1 70 ? -14.953 -6.076 5.336 1.00 87.88 70 SER A O 1
ATOM 521 N N . THR A 1 71 ? -15.825 -4.076 5.874 1.00 90.38 71 THR A N 1
ATOM 522 C CA . THR A 1 71 ? -15.789 -3.540 4.506 1.00 90.38 71 THR A CA 1
ATOM 523 C C . THR A 1 71 ? -14.548 -2.678 4.327 1.00 90.38 71 THR A C 1
ATOM 525 O O . THR A 1 71 ? -14.203 -1.902 5.216 1.00 90.38 71 THR A O 1
ATOM 528 N N . ALA A 1 72 ? -13.867 -2.799 3.188 1.00 89.94 72 ALA A N 1
ATOM 529 C CA . ALA A 1 72 ? -12.674 -2.020 2.874 1.00 89.94 72 ALA A CA 1
ATOM 530 C C . ALA A 1 72 ? -12.887 -1.226 1.583 1.00 89.94 72 ALA A C 1
ATOM 532 O O . ALA A 1 72 ? -13.304 -1.771 0.561 1.00 89.94 72 ALA A O 1
ATOM 533 N N . ARG A 1 73 ? -12.590 0.074 1.622 1.00 90.88 73 ARG A N 1
ATOM 534 C CA . ARG A 1 73 ? -12.645 0.965 0.460 1.00 90.88 73 ARG A CA 1
ATOM 535 C C . ARG A 1 73 ? -11.282 1.601 0.243 1.00 90.88 73 ARG A C 1
ATOM 537 O O . ARG A 1 73 ? -10.789 2.281 1.137 1.00 90.88 73 ARG A O 1
ATOM 544 N N . PHE A 1 74 ? -10.715 1.419 -0.946 1.00 90.81 74 PHE A N 1
ATOM 545 C CA . PHE A 1 74 ? -9.504 2.125 -1.361 1.00 90.81 74 PHE A CA 1
ATOM 546 C C . PHE A 1 74 ? -9.744 3.640 -1.332 1.00 90.81 74 PHE A C 1
ATOM 548 O O . PHE A 1 74 ? -10.796 4.103 -1.791 1.00 90.81 74 PHE A O 1
ATOM 555 N N . ILE A 1 75 ? -8.794 4.392 -0.773 1.00 91.31 75 ILE A N 1
ATOM 556 C CA . ILE A 1 75 ? -8.898 5.852 -0.666 1.00 91.31 75 ILE A CA 1
ATOM 557 C C . ILE A 1 75 ? -7.763 6.588 -1.370 1.00 91.31 75 ILE A C 1
ATOM 559 O O . ILE A 1 75 ? -8.048 7.564 -2.058 1.00 91.31 75 ILE A O 1
ATOM 563 N N . ASP A 1 76 ? -6.514 6.145 -1.214 1.00 92.06 76 ASP A N 1
ATOM 564 C CA . ASP A 1 76 ? -5.348 6.854 -1.743 1.00 92.06 76 ASP A CA 1
ATOM 565 C C . ASP A 1 76 ? -4.090 5.969 -1.752 1.00 92.06 76 ASP A C 1
ATOM 567 O O . ASP A 1 76 ? -4.094 4.867 -1.199 1.00 92.06 76 ASP A O 1
ATOM 571 N N . ILE A 1 77 ? -3.004 6.460 -2.351 1.00 95.56 77 ILE A N 1
ATOM 572 C CA . ILE A 1 77 ? -1.666 5.868 -2.258 1.00 95.56 77 ILE A CA 1
ATOM 573 C C . ILE A 1 77 ? -0.745 6.842 -1.524 1.00 95.56 77 ILE A C 1
ATOM 575 O O . ILE A 1 77 ? -0.432 7.923 -2.018 1.00 95.56 77 ILE A O 1
ATOM 579 N N . HIS A 1 78 ? -0.258 6.437 -0.352 1.00 95.44 78 HIS A N 1
ATOM 580 C CA . HIS A 1 78 ? 0.743 7.204 0.383 1.00 95.44 78 HIS A CA 1
ATOM 581 C C . HIS A 1 78 ? 2.141 6.934 -0.175 1.00 95.44 78 HIS A C 1
ATOM 583 O O . HIS A 1 78 ? 2.518 5.780 -0.357 1.00 95.44 78 HIS A O 1
ATOM 589 N N . SER A 1 79 ? 2.922 7.986 -0.416 1.00 94.88 79 SER A N 1
ATOM 590 C CA . SER A 1 79 ? 4.324 7.881 -0.839 1.00 94.88 79 SER A CA 1
ATOM 591 C C . SER A 1 79 ? 5.236 8.354 0.290 1.00 94.88 79 SER A C 1
ATOM 593 O O . SER A 1 79 ? 5.149 9.510 0.702 1.00 94.88 79 SER A O 1
ATOM 595 N N . SER A 1 80 ? 6.104 7.479 0.801 1.00 94.94 80 SER A N 1
ATOM 596 C CA . SER A 1 80 ? 7.041 7.844 1.865 1.00 94.94 80 SER A CA 1
ATOM 597 C C . SER A 1 80 ? 8.300 8.526 1.315 1.00 94.94 80 SER A C 1
ATOM 599 O O . SER A 1 80 ? 8.674 8.303 0.157 1.00 94.94 80 SER A O 1
ATOM 601 N N . PRO A 1 81 ? 9.017 9.308 2.146 1.00 94.31 81 PRO A N 1
ATOM 602 C CA . PRO A 1 81 ? 10.284 9.934 1.762 1.00 94.31 81 PRO A CA 1
ATOM 603 C C . PRO A 1 81 ? 11.353 8.948 1.271 1.00 94.31 81 PRO A C 1
ATOM 605 O O . PRO A 1 81 ? 12.233 9.320 0.503 1.00 94.31 81 PRO A O 1
ATOM 608 N N . GLN A 1 82 ? 11.278 7.686 1.698 1.00 94.62 82 GLN A N 1
ATOM 609 C CA . GLN A 1 82 ? 12.231 6.627 1.355 1.00 94.62 82 GLN A CA 1
ATOM 610 C C . GLN A 1 82 ? 11.914 5.935 0.019 1.00 94.62 82 GLN A C 1
ATOM 612 O O . GLN A 1 82 ? 12.575 4.965 -0.346 1.00 94.62 82 GLN A O 1
ATOM 617 N N . GLY A 1 83 ? 10.913 6.422 -0.722 1.00 94.12 83 GLY A N 1
ATOM 618 C CA . GLY A 1 83 ? 10.551 5.876 -2.028 1.00 94.12 83 GLY A CA 1
ATOM 619 C C . GLY A 1 83 ? 9.716 4.600 -1.945 1.00 94.12 83 GLY A C 1
ATOM 620 O O . GLY A 1 83 ? 9.778 3.769 -2.852 1.00 94.12 83 GLY A O 1
ATOM 621 N N . PHE A 1 84 ? 8.936 4.433 -0.875 1.00 96.44 84 PHE A N 1
ATOM 622 C CA . PHE A 1 84 ? 7.931 3.378 -0.778 1.00 96.44 84 PHE A CA 1
ATOM 623 C C . PHE A 1 84 ? 6.530 3.933 -1.037 1.00 96.44 84 PHE A C 1
ATOM 625 O O . PHE A 1 84 ? 6.210 5.052 -0.642 1.00 96.44 84 PHE A O 1
ATOM 632 N N . LEU A 1 85 ? 5.690 3.138 -1.689 1.00 96.50 85 LEU A N 1
ATOM 633 C CA . LEU A 1 85 ? 4.299 3.442 -1.997 1.00 96.50 85 LEU A CA 1
ATOM 634 C C . LEU A 1 85 ? 3.401 2.470 -1.228 1.00 96.50 85 LEU A C 1
ATOM 636 O O . LEU A 1 85 ? 3.644 1.261 -1.243 1.00 96.50 85 LEU A O 1
ATOM 640 N N . TYR A 1 86 ? 2.355 2.994 -0.598 1.00 95.81 86 TYR A N 1
ATOM 641 C CA . TYR A 1 86 ? 1.439 2.241 0.253 1.00 95.81 86 TYR A CA 1
ATOM 642 C C . TYR A 1 86 ? -0.007 2.524 -0.156 1.00 95.81 86 TYR A C 1
ATOM 644 O O . TYR A 1 86 ? -0.510 3.620 0.104 1.00 95.81 86 TYR A O 1
ATOM 652 N N 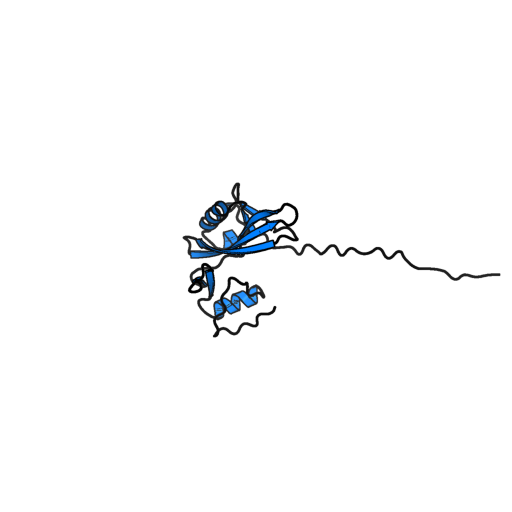. PRO A 1 87 ? -0.707 1.570 -0.790 1.00 95.06 87 PRO A N 1
ATOM 653 C CA . PRO A 1 87 ? -2.141 1.682 -1.008 1.00 95.06 87 PRO A CA 1
ATOM 654 C C . PRO A 1 87 ? -2.872 1.678 0.335 1.00 95.06 87 PRO A C 1
ATOM 656 O O . PRO A 1 87 ? -2.725 0.741 1.124 1.00 95.06 87 PRO A O 1
ATOM 659 N N . ILE A 1 88 ? -3.663 2.719 0.587 1.00 94.69 88 ILE A N 1
ATOM 660 C CA . ILE A 1 88 ? -4.409 2.899 1.830 1.00 94.69 88 ILE A CA 1
ATOM 661 C C . ILE A 1 88 ? -5.886 2.606 1.593 1.00 94.69 88 ILE A C 1
ATOM 663 O O . ILE A 1 88 ? -6.523 3.113 0.662 1.00 94.69 88 ILE A O 1
ATOM 667 N N . TYR A 1 89 ? -6.444 1.806 2.490 1.00 93.44 89 TYR A N 1
ATOM 668 C CA . TYR A 1 89 ? -7.858 1.494 2.566 1.00 93.44 89 TYR A CA 1
ATOM 669 C C . TYR A 1 89 ? -8.461 2.104 3.819 1.00 93.44 89 TYR A C 1
ATOM 671 O O . TYR A 1 89 ? -7.881 2.036 4.898 1.00 93.44 89 TYR A O 1
ATOM 679 N N . ARG A 1 90 ? -9.680 2.624 3.691 1.00 94.50 90 ARG A N 1
ATOM 680 C CA . ARG A 1 90 ? -10.553 2.864 4.834 1.00 94.50 90 ARG A CA 1
ATOM 681 C C . ARG A 1 90 ? -11.367 1.608 5.097 1.00 94.50 90 ARG A C 1
ATOM 683 O O . ARG A 1 90 ? -12.154 1.187 4.245 1.00 94.50 90 ARG A O 1
ATOM 690 N N . VAL A 1 91 ? -11.194 1.040 6.278 1.00 93.25 91 VAL A N 1
ATOM 691 C CA . VAL A 1 91 ? -11.908 -0.144 6.747 1.00 93.25 91 VAL A CA 1
ATOM 692 C C . VAL A 1 91 ? -13.023 0.292 7.689 1.00 93.25 91 VAL A C 1
ATOM 694 O O . VAL A 1 91 ? -12.812 1.138 8.553 1.00 93.25 91 VAL A O 1
ATOM 697 N N . THR A 1 92 ? -14.222 -0.258 7.516 1.00 93.38 92 THR A N 1
ATOM 698 C CA . THR A 1 92 ? -15.343 -0.081 8.448 1.00 93.38 92 THR A CA 1
ATOM 699 C C . THR A 1 92 ? -15.687 -1.432 9.050 1.00 93.38 92 THR A C 1
ATOM 701 O O . THR A 1 92 ? -16.031 -2.366 8.318 1.00 93.38 92 THR A O 1
ATOM 704 N N . TYR A 1 93 ? -15.574 -1.544 10.373 1.00 86.69 93 TYR A N 1
ATOM 705 C CA . TYR A 1 93 ? -15.893 -2.776 11.080 1.00 86.69 93 TYR A CA 1
ATOM 706 C C . TYR A 1 93 ? -17.405 -3.020 11.050 1.00 86.69 93 TYR A C 1
ATOM 708 O O . TYR A 1 93 ? -18.186 -2.125 11.366 1.00 86.69 93 TYR A O 1
ATOM 716 N N . ALA A 1 94 ? -17.820 -4.223 10.655 1.00 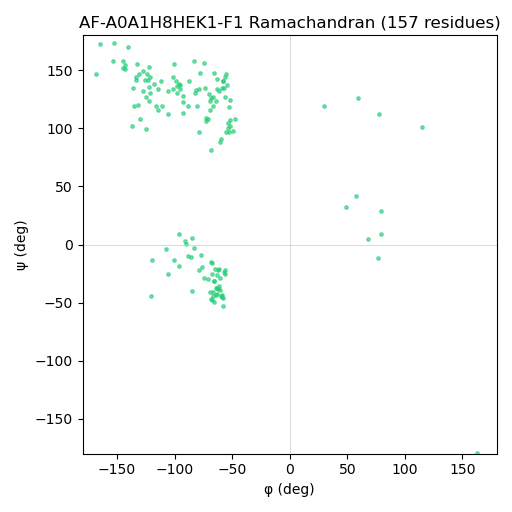81.88 94 ALA A N 1
ATOM 717 C CA . ALA A 1 94 ? -19.229 -4.541 10.440 1.00 81.88 94 ALA A CA 1
ATOM 718 C C . ALA A 1 94 ? -20.088 -4.437 11.705 1.00 81.88 94 ALA A C 1
ATOM 720 O O . ALA A 1 94 ? -21.232 -4.007 11.620 1.00 81.88 94 ALA A O 1
ATOM 721 N N . THR A 1 95 ? -19.554 -4.827 12.864 1.00 82.88 95 THR A N 1
ATOM 722 C CA . THR A 1 95 ? -20.346 -4.907 14.100 1.00 82.88 95 THR A CA 1
ATOM 723 C C . THR A 1 95 ? -20.434 -3.571 14.827 1.00 82.88 95 THR A C 1
ATOM 725 O O . THR A 1 95 ? -21.497 -3.225 15.331 1.00 82.88 95 THR A O 1
ATOM 728 N N . THR A 1 96 ? -19.344 -2.801 14.873 1.00 86.50 96 THR A N 1
ATOM 729 C CA . THR A 1 96 ? -19.300 -1.531 15.619 1.00 86.50 96 THR A CA 1
ATOM 730 C C . THR A 1 96 ? -19.461 -0.297 14.735 1.00 86.50 96 THR A C 1
ATOM 732 O O . THR A 1 96 ? -19.633 0.804 15.250 1.00 86.50 96 THR A O 1
ATOM 735 N N . GLY A 1 97 ? -19.344 -0.436 13.411 1.00 87.25 97 GLY A N 1
ATOM 736 C CA . GLY A 1 97 ? -19.279 0.697 12.484 1.00 87.25 97 GLY A CA 1
ATOM 737 C C . GLY A 1 97 ? -17.997 1.530 12.609 1.00 87.25 97 GLY A C 1
ATOM 738 O O . GLY A 1 97 ? -17.862 2.555 11.935 1.00 87.25 97 GLY A O 1
ATOM 739 N N . GLN A 1 98 ? -17.048 1.110 13.452 1.00 89.81 98 GLN A N 1
ATOM 740 C CA . GLN A 1 98 ? -15.804 1.833 13.682 1.00 89.81 98 GLN A CA 1
ATOM 741 C C . GLN A 1 98 ? -14.981 1.903 12.398 1.00 89.81 98 GLN A C 1
ATOM 743 O O . GLN A 1 98 ? -14.807 0.908 11.689 1.00 89.81 98 GLN A O 1
ATOM 748 N N . ARG A 1 99 ? -14.470 3.101 12.106 1.00 92.50 99 ARG A N 1
ATOM 749 C CA . ARG A 1 99 ? -13.640 3.369 10.932 1.00 92.50 99 ARG A CA 1
ATOM 750 C C . ARG A 1 99 ? -12.170 3.344 11.314 1.00 92.50 99 ARG A C 1
ATOM 752 O O . ARG A 1 99 ? -11.787 3.902 12.336 1.00 92.50 99 ARG A O 1
ATOM 759 N N . MET A 1 100 ? -11.377 2.706 10.470 1.00 94.19 100 MET A N 1
ATOM 760 C CA . MET A 1 100 ? -9.929 2.584 10.591 1.00 94.19 100 MET A CA 1
ATOM 761 C C . MET A 1 100 ? -9.295 2.715 9.206 1.00 94.19 100 MET A C 1
ATOM 763 O O . MET A 1 100 ? -9.982 2.683 8.181 1.00 94.19 100 MET A O 1
ATOM 767 N N . TYR A 1 101 ? -7.978 2.825 9.176 1.00 95.12 101 TYR A N 1
ATOM 768 C CA . TYR A 1 101 ? -7.160 2.873 7.976 1.00 95.12 101 TYR A CA 1
ATOM 769 C C . TYR A 1 101 ? -6.221 1.677 7.973 1.00 95.12 101 TYR A C 1
ATOM 771 O O . TYR A 1 101 ? -5.670 1.343 9.015 1.00 95.12 101 TYR A O 1
ATOM 779 N N . ALA A 1 102 ? -6.036 1.036 6.825 1.00 94.50 102 ALA A N 1
ATOM 780 C CA . ALA A 1 102 ? -5.140 -0.104 6.664 1.00 94.50 102 ALA A CA 1
ATOM 781 C C . ALA A 1 102 ? -4.283 0.067 5.409 1.00 94.50 102 ALA A C 1
ATOM 783 O O . ALA A 1 102 ? -4.777 0.545 4.386 1.00 94.50 102 ALA A O 1
ATOM 784 N N . ALA A 1 103 ? -3.015 -0.330 5.482 1.00 93.88 103 ALA A N 1
ATOM 785 C CA . ALA A 1 103 ? -2.135 -0.395 4.319 1.00 93.88 103 ALA A CA 1
ATOM 786 C C . ALA A 1 103 ? -2.173 -1.808 3.703 1.00 93.88 103 ALA A C 1
ATOM 788 O O . ALA A 1 103 ? -1.964 -2.794 4.406 1.00 93.88 103 ALA A O 1
ATOM 789 N N . ASP A 1 104 ? -2.426 -1.912 2.393 1.00 88.06 104 ASP A N 1
ATOM 790 C CA . ASP A 1 104 ? -2.576 -3.204 1.682 1.00 88.06 104 ASP A CA 1
ATOM 791 C C . ASP A 1 104 ? -1.253 -3.764 1.120 1.00 88.06 104 ASP A C 1
ATOM 793 O O . ASP A 1 104 ? -1.205 -4.835 0.512 1.00 88.06 104 ASP A O 1
ATOM 797 N N . GLY A 1 105 ? -0.147 -3.053 1.327 1.00 88.19 105 GLY A N 1
ATOM 798 C CA . GLY A 1 105 ? 1.176 -3.522 0.938 1.00 88.19 105 GLY A CA 1
ATOM 799 C C . GLY A 1 105 ? 2.206 -2.408 0.875 1.00 88.19 105 GLY A C 1
ATOM 800 O O . GLY A 1 105 ? 1.900 -1.242 1.120 1.00 88.19 105 GLY A O 1
ATOM 801 N N . VAL A 1 106 ? 3.427 -2.796 0.516 1.00 93.31 106 VAL A N 1
ATOM 802 C CA . VAL A 1 106 ? 4.564 -1.903 0.299 1.00 93.31 106 VAL A CA 1
ATOM 803 C C . VAL A 1 106 ? 5.127 -2.139 -1.098 1.00 93.31 106 VAL A C 1
ATOM 805 O O . VAL A 1 106 ? 5.440 -3.267 -1.473 1.00 93.31 106 VAL A O 1
ATOM 808 N N . PHE A 1 107 ? 5.257 -1.068 -1.871 1.00 94.81 107 PHE A N 1
ATOM 809 C CA . PHE A 1 107 ? 5.787 -1.091 -3.232 1.00 94.81 107 PHE A CA 1
ATOM 810 C C . PHE A 1 107 ? 6.963 -0.127 -3.322 1.00 94.81 107 PHE A C 1
ATOM 812 O O . PHE A 1 107 ? 6.968 0.904 -2.658 1.00 94.81 107 PHE A O 1
ATOM 819 N N . ARG A 1 108 ? 7.972 -0.432 -4.136 1.00 94.69 108 ARG A N 1
ATOM 820 C CA . ARG A 1 108 ? 9.124 0.461 -4.312 1.00 94.69 108 ARG A CA 1
ATOM 821 C C . ARG A 1 108 ? 8.941 1.362 -5.527 1.00 94.69 108 ARG A C 1
ATOM 823 O O . ARG A 1 108 ? 8.538 0.888 -6.585 1.00 94.69 108 ARG A O 1
ATOM 830 N N . ALA A 1 109 ? 9.276 2.642 -5.387 1.00 93.56 109 ALA A N 1
ATOM 831 C CA . ALA A 1 109 ? 9.102 3.653 -6.429 1.00 93.56 109 ALA A CA 1
ATOM 832 C C . ALA A 1 109 ? 10.017 3.458 -7.661 1.00 93.56 109 ALA A C 1
ATOM 834 O O . ALA A 1 109 ? 9.775 4.040 -8.717 1.00 93.56 109 ALA A O 1
ATOM 835 N N . ASP A 1 110 ? 11.067 2.637 -7.548 1.00 93.56 110 ASP A N 1
ATOM 836 C CA . ASP A 1 110 ? 11.912 2.233 -8.679 1.00 93.56 110 ASP A CA 1
ATOM 837 C C . ASP A 1 110 ? 11.266 1.134 -9.541 1.00 93.56 110 ASP A C 1
ATOM 839 O O . ASP A 1 110 ? 11.599 1.003 -10.716 1.00 93.56 110 ASP A O 1
ATOM 843 N N . GLN A 1 111 ? 10.313 0.383 -8.984 1.00 95.19 111 GLN A N 1
ATOM 844 C CA . GLN A 1 111 ? 9.564 -0.681 -9.660 1.00 95.19 111 GLN A CA 1
ATOM 845 C C . GLN A 1 111 ? 8.126 -0.268 -10.006 1.00 95.19 111 GLN A C 1
ATOM 847 O O . GLN A 1 111 ? 7.534 -0.774 -10.959 1.00 95.19 111 GLN A O 1
ATOM 852 N N . TRP A 1 112 ? 7.563 0.680 -9.262 1.00 96.00 112 TRP A N 1
ATOM 853 C CA . TRP A 1 112 ? 6.174 1.111 -9.373 1.00 96.00 112 TRP A CA 1
ATOM 854 C C . TRP A 1 112 ? 6.086 2.630 -9.381 1.00 96.00 112 TRP A C 1
ATOM 856 O O . TRP A 1 112 ? 6.826 3.313 -8.684 1.00 96.00 112 TRP A O 1
ATOM 866 N N . LYS A 1 113 ? 5.152 3.185 -10.148 1.00 93.62 113 LYS A N 1
ATOM 867 C CA . LYS A 1 113 ? 4.909 4.629 -10.221 1.00 93.62 113 LYS A CA 1
ATOM 868 C C . LYS A 1 113 ? 3.470 4.932 -9.858 1.00 93.62 113 LYS A C 1
ATOM 870 O O . LYS A 1 113 ? 2.570 4.216 -10.282 1.00 93.62 113 LYS A O 1
ATOM 875 N N . VAL A 1 114 ? 3.248 6.025 -9.138 1.00 93.62 114 VAL A N 1
ATOM 876 C CA . VAL A 1 114 ? 1.896 6.547 -8.921 1.00 93.62 114 VAL A CA 1
ATOM 877 C C . VAL A 1 114 ? 1.490 7.383 -10.127 1.00 93.62 114 VAL A C 1
ATOM 879 O O . VAL A 1 114 ? 2.232 8.256 -10.581 1.00 93.62 114 VAL A O 1
ATOM 882 N N . ARG A 1 115 ? 0.298 7.120 -10.655 1.00 90.88 115 ARG A N 1
ATOM 883 C CA . ARG A 1 115 ? -0.334 7.905 -11.712 1.00 90.88 115 ARG A CA 1
ATOM 884 C C . ARG A 1 115 ? -1.719 8.335 -11.269 1.00 90.88 115 ARG A C 1
ATOM 886 O O . ARG A 1 115 ? -2.454 7.574 -10.650 1.00 90.88 115 ARG A O 1
ATOM 893 N N . ARG A 1 116 ? -2.092 9.559 -11.627 1.00 89.06 116 ARG A N 1
ATOM 894 C CA . ARG A 1 116 ? -3.457 10.053 -11.457 1.00 89.06 116 ARG A CA 1
ATOM 895 C C . ARG A 1 116 ? -4.222 9.857 -12.756 1.00 89.06 116 ARG A C 1
ATOM 897 O O . ARG A 1 116 ? -3.719 10.209 -13.824 1.00 89.06 116 ARG A O 1
ATOM 904 N N . ILE A 1 117 ? -5.437 9.330 -12.662 1.00 84.00 117 ILE A N 1
ATOM 905 C CA . ILE A 1 117 ? -6.330 9.258 -13.819 1.00 84.00 117 ILE A CA 1
ATOM 906 C C . ILE A 1 117 ? -6.713 10.691 -14.209 1.00 84.00 117 ILE A C 1
ATOM 908 O O . ILE A 1 117 ? -7.171 11.472 -13.372 1.00 84.00 117 ILE A O 1
ATOM 912 N N . LYS A 1 118 ? -6.512 11.058 -15.479 1.00 84.00 118 LYS A N 1
ATOM 913 C CA . LYS A 1 118 ? -6.826 12.405 -15.974 1.00 84.00 118 LYS A CA 1
ATOM 914 C C . LYS A 1 118 ? -8.299 12.734 -15.698 1.00 84.00 118 LYS A C 1
ATOM 916 O O . LYS A 1 118 ? -9.180 11.968 -16.067 1.00 84.00 118 LYS A O 1
ATOM 921 N N . GLY A 1 119 ? -8.550 13.876 -15.056 1.00 85.44 119 GLY A N 1
ATOM 922 C CA . GLY A 1 119 ? -9.906 14.313 -14.700 1.00 85.44 119 GLY A CA 1
ATOM 923 C C . GLY A 1 119 ? -10.503 13.641 -13.456 1.00 85.44 119 GLY A C 1
ATOM 924 O O . GLY A 1 119 ? -11.681 13.834 -13.184 1.00 85.44 119 GLY A O 1
ATOM 925 N N . SER A 1 120 ? -9.718 12.878 -12.688 1.00 85.12 120 SER A N 1
ATOM 926 C CA . SER A 1 120 ? -10.162 12.223 -11.455 1.00 85.12 120 SER A CA 1
ATOM 927 C C . SER A 1 120 ? -9.171 12.444 -10.308 1.00 85.12 120 SER A C 1
ATOM 929 O O . SER A 1 120 ? -7.980 12.664 -10.523 1.00 85.12 120 SER A O 1
ATOM 931 N N . ALA A 1 121 ? -9.665 12.364 -9.071 1.00 82.44 121 ALA A N 1
ATOM 932 C CA . ALA A 1 121 ? -8.825 12.322 -7.872 1.00 82.44 121 ALA A CA 1
ATOM 933 C C . ALA A 1 121 ? -8.190 10.935 -7.644 1.00 82.44 121 ALA A C 1
ATOM 935 O O . ALA A 1 121 ? -7.326 10.793 -6.784 1.00 82.44 121 ALA A O 1
ATOM 936 N N . VAL A 1 122 ? -8.605 9.916 -8.407 1.00 84.62 122 VAL A N 1
ATOM 937 C CA . VAL A 1 122 ? -8.143 8.534 -8.242 1.00 84.62 122 VAL A CA 1
ATOM 938 C C . VAL A 1 122 ? -6.672 8.401 -8.627 1.00 84.62 122 VAL A C 1
ATOM 940 O O . VAL A 1 122 ? -6.261 8.748 -9.741 1.00 84.62 122 VAL A O 1
ATOM 943 N N . GLN A 1 123 ? -5.901 7.852 -7.692 1.00 91.06 123 GLN A N 1
ATOM 944 C CA . GLN A 1 123 ? -4.520 7.440 -7.889 1.00 91.06 123 GLN A CA 1
ATOM 945 C C . GLN A 1 123 ? -4.453 5.935 -8.138 1.00 91.06 123 GLN A C 1
ATOM 947 O O . GLN A 1 123 ? -5.165 5.163 -7.497 1.00 91.06 123 GLN A O 1
ATOM 952 N N . LEU A 1 124 ? -3.580 5.531 -9.055 1.00 92.06 124 LEU A N 1
ATOM 953 C CA . LEU A 1 124 ?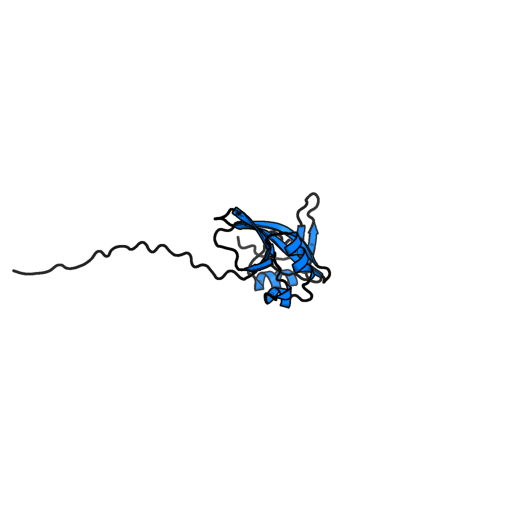 -3.266 4.142 -9.356 1.00 92.06 124 LEU A CA 1
ATOM 954 C C . LEU A 1 124 ? -1.753 3.936 -9.279 1.00 92.06 124 LEU A C 1
ATOM 956 O O . LEU A 1 124 ? -0.987 4.843 -9.613 1.00 92.06 124 LEU A O 1
ATOM 960 N N . ILE A 1 125 ? -1.315 2.738 -8.901 1.00 93.94 125 ILE A N 1
ATOM 961 C CA . ILE A 1 125 ? 0.064 2.303 -9.133 1.00 93.94 125 ILE A CA 1
ATOM 962 C C . ILE A 1 125 ? 0.171 1.666 -10.516 1.00 93.94 125 ILE A C 1
ATOM 964 O O . ILE A 1 125 ? -0.717 0.946 -10.962 1.00 93.94 125 ILE A O 1
ATOM 968 N N . THR A 1 126 ? 1.269 1.929 -11.207 1.00 93.25 126 THR A N 1
ATOM 969 C CA . THR A 1 126 ? 1.585 1.383 -12.528 1.00 93.25 126 THR A CA 1
ATOM 970 C C . THR A 1 126 ? 2.975 0.754 -12.468 1.00 93.25 126 THR A C 1
ATOM 972 O O . THR A 1 126 ? 3.892 1.407 -11.957 1.00 93.25 126 THR A O 1
ATOM 975 N N . PRO A 1 127 ? 3.165 -0.477 -12.965 1.00 94.50 127 PRO A N 1
ATOM 976 C CA . PRO A 1 127 ? 4.487 -1.093 -13.018 1.00 94.50 127 PRO A CA 1
ATOM 977 C C . PRO A 1 127 ? 5.397 -0.325 -13.989 1.00 94.50 127 PRO A C 1
ATOM 979 O O . PRO A 1 127 ? 4.935 0.218 -14.995 1.00 94.50 127 PRO A O 1
ATOM 982 N N . VAL A 1 128 ? 6.703 -0.267 -13.715 1.00 93.69 128 VAL A N 1
ATOM 983 C CA . VAL A 1 128 ? 7.670 0.334 -14.659 1.00 93.69 128 VAL A CA 1
ATOM 984 C C . VAL A 1 128 ? 7.984 -0.572 -15.853 1.00 93.69 128 VAL A C 1
ATOM 986 O O . VAL A 1 128 ? 8.460 -0.076 -16.871 1.00 93.69 128 VAL A O 1
ATOM 989 N N . SER A 1 129 ? 7.721 -1.876 -15.735 1.00 94.19 129 SER A N 1
ATOM 990 C CA . SER A 1 129 ? 7.885 -2.888 -16.784 1.00 94.19 129 SER A CA 1
ATOM 991 C C . SER A 1 129 ? 6.932 -4.067 -16.554 1.00 94.19 129 SER A C 1
ATOM 993 O O . SER A 1 129 ? 6.519 -4.304 -15.418 1.00 94.19 129 SER A O 1
ATOM 995 N N . CYS A 1 130 ? 6.609 -4.840 -17.597 1.00 91.88 130 CYS A N 1
ATOM 996 C CA . CYS A 1 130 ? 5.733 -6.010 -17.440 1.00 91.88 130 CYS A CA 1
ATOM 997 C C . CYS A 1 130 ? 6.326 -7.068 -16.500 1.00 91.88 130 CYS A C 1
ATOM 999 O O . CYS A 1 130 ? 5.602 -7.586 -15.667 1.00 91.88 130 CYS A O 1
ATOM 1001 N N . GLY A 1 131 ? 7.649 -7.273 -16.486 1.00 93.62 131 GLY A N 1
ATOM 1002 C CA . GLY A 1 131 ? 8.272 -8.228 -15.557 1.00 93.62 131 GLY A CA 1
ATOM 1003 C C . GLY A 1 131 ? 8.054 -7.902 -14.069 1.00 93.62 131 GLY A C 1
ATOM 1004 O O . GLY A 1 131 ? 7.987 -8.808 -13.242 1.00 93.62 131 GLY A O 1
ATOM 1005 N N . VAL A 1 132 ? 7.896 -6.620 -13.710 1.00 93.25 132 VAL A N 1
ATOM 1006 C CA . VAL A 1 132 ? 7.511 -6.229 -12.341 1.00 93.25 132 VAL A CA 1
ATOM 1007 C C . VAL A 1 132 ? 6.068 -6.639 -12.037 1.00 93.25 132 VAL A C 1
ATOM 1009 O O . VAL A 1 132 ? 5.781 -7.105 -10.933 1.00 93.25 132 VAL A O 1
ATOM 1012 N N . LEU A 1 133 ? 5.168 -6.465 -13.007 1.00 93.25 133 LEU A N 1
ATOM 1013 C CA . LEU A 1 133 ? 3.772 -6.867 -12.884 1.00 93.25 133 LEU A CA 1
ATOM 1014 C C . LEU A 1 133 ? 3.643 -8.387 -12.783 1.00 93.25 133 LEU A C 1
ATOM 1016 O O . LEU A 1 133 ? 3.018 -8.872 -11.845 1.00 93.25 133 LEU A O 1
ATOM 1020 N N . ASP A 1 134 ? 4.294 -9.120 -13.682 1.00 91.06 134 ASP A N 1
ATOM 1021 C CA . ASP A 1 134 ? 4.272 -10.582 -13.725 1.00 91.06 134 ASP A CA 1
ATOM 1022 C C . ASP A 1 134 ? 4.770 -11.171 -12.406 1.00 91.06 134 ASP A C 1
ATOM 1024 O O . ASP A 1 134 ? 4.115 -12.031 -11.823 1.00 91.06 134 ASP A O 1
ATOM 1028 N N . GLY A 1 135 ? 5.882 -10.649 -11.873 1.00 90.25 135 GLY A N 1
ATOM 1029 C CA . GLY A 1 135 ? 6.408 -11.077 -10.577 1.00 90.25 135 GLY A CA 1
ATOM 1030 C C . GLY A 1 135 ? 5.425 -10.844 -9.425 1.00 90.25 135 GLY A C 1
ATOM 1031 O O . GLY A 1 135 ? 5.292 -11.695 -8.546 1.00 90.25 135 GLY A O 1
ATOM 1032 N N . TYR A 1 136 ? 4.693 -9.725 -9.430 1.00 90.94 136 TYR A N 1
ATOM 1033 C CA . TYR A 1 136 ? 3.655 -9.466 -8.428 1.00 90.94 136 TYR A CA 1
ATOM 1034 C C . TYR A 1 136 ? 2.461 -10.412 -8.579 1.00 90.94 136 TYR A C 1
ATOM 1036 O O . TYR A 1 136 ? 1.997 -10.973 -7.584 1.00 90.94 136 TYR A O 1
ATOM 1044 N N . VAL A 1 137 ? 1.962 -10.598 -9.802 1.00 89.62 137 VAL A N 1
ATOM 1045 C CA . VAL A 1 137 ? 0.805 -11.459 -10.073 1.00 89.62 137 VAL A CA 1
ATOM 1046 C C . VAL A 1 137 ? 1.135 -12.906 -9.735 1.00 89.62 137 VAL A C 1
ATOM 1048 O O . VAL A 1 137 ? 0.355 -13.538 -9.037 1.00 89.62 137 VAL A O 1
ATOM 1051 N N . GLN A 1 138 ? 2.312 -13.409 -10.104 1.00 88.19 138 GLN A N 1
ATOM 1052 C CA . GLN A 1 138 ? 2.754 -14.757 -9.729 1.00 88.19 138 GLN A CA 1
ATOM 1053 C C . GLN A 1 138 ? 2.885 -14.930 -8.211 1.00 88.19 138 GLN A C 1
ATOM 1055 O O . GLN A 1 138 ? 2.540 -15.978 -7.672 1.00 88.19 138 GLN A O 1
ATOM 1060 N N . ALA A 1 139 ? 3.368 -13.906 -7.500 1.00 86.56 139 ALA A N 1
ATOM 1061 C CA . ALA A 1 139 ? 3.538 -13.976 -6.051 1.00 86.56 139 ALA A CA 1
ATOM 1062 C C . ALA A 1 139 ? 2.214 -13.890 -5.277 1.00 86.56 139 ALA A C 1
ATOM 1064 O O . ALA A 1 139 ? 2.119 -14.393 -4.159 1.00 86.56 139 ALA A O 1
ATOM 1065 N N . THR A 1 140 ? 1.209 -13.208 -5.830 1.00 85.12 140 THR A N 1
ATOM 1066 C CA . THR A 1 140 ? -0.005 -12.840 -5.086 1.00 85.12 140 THR A CA 1
ATOM 1067 C C . THR A 1 140 ? -1.297 -13.409 -5.665 1.00 85.12 140 THR A C 1
ATOM 1069 O O . THR A 1 140 ? -2.322 -13.366 -4.988 1.00 85.12 140 THR A O 1
ATOM 1072 N N . ASN A 1 141 ? -1.262 -13.932 -6.893 1.00 85.25 141 ASN A N 1
ATOM 1073 C CA . ASN A 1 141 ? -2.406 -14.397 -7.680 1.00 85.25 141 ASN A CA 1
ATOM 1074 C C . ASN A 1 141 ? -3.566 -13.385 -7.736 1.00 85.25 141 ASN A C 1
ATOM 1076 O O . ASN A 1 141 ? -4.732 -13.771 -7.759 1.00 85.25 141 ASN A O 1
ATOM 1080 N N . ARG A 1 142 ? -3.266 -12.077 -7.702 1.00 85.12 142 ARG A N 1
ATOM 1081 C CA . ARG A 1 142 ? -4.278 -11.009 -7.677 1.00 85.12 142 ARG A CA 1
ATOM 1082 C C . ARG A 1 142 ? -3.844 -9.777 -8.464 1.00 85.12 142 ARG A C 1
ATOM 1084 O O . ARG A 1 142 ? -2.665 -9.443 -8.514 1.00 85.12 142 ARG A O 1
ATOM 1091 N N . VAL A 1 143 ? -4.831 -9.043 -8.982 1.00 87.25 143 VAL A N 1
ATOM 1092 C CA . VAL A 1 143 ? -4.670 -7.688 -9.533 1.00 87.25 143 VAL A CA 1
ATOM 1093 C C . VAL A 1 143 ? -5.656 -6.755 -8.819 1.00 87.25 143 VAL A C 1
ATOM 1095 O O . VAL A 1 143 ? -6.851 -6.761 -9.120 1.00 87.25 143 VAL A O 1
ATOM 1098 N N . PRO A 1 144 ? -5.211 -5.977 -7.819 1.00 86.94 144 PRO A N 1
ATOM 1099 C CA . PRO A 1 144 ? -6.108 -5.125 -7.050 1.00 86.94 144 PRO A CA 1
ATOM 1100 C C . PRO A 1 144 ? -6.549 -3.890 -7.849 1.00 86.94 144 PRO A C 1
ATOM 1102 O O . PRO A 1 144 ? -5.836 -3.398 -8.717 1.00 86.94 144 PRO A O 1
ATOM 1105 N N . LYS A 1 145 ? -7.704 -3.311 -7.495 1.00 84.44 145 LYS A N 1
ATOM 1106 C CA . LYS A 1 145 ? -8.319 -2.182 -8.230 1.00 84.44 145 LYS A CA 1
ATOM 1107 C C . LYS A 1 145 ? -7.480 -0.898 -8.291 1.00 84.44 145 LYS A C 1
ATOM 1109 O O . LYS A 1 145 ? -7.733 -0.056 -9.144 1.00 84.44 145 LYS A O 1
ATOM 1114 N N . TYR A 1 146 ? -6.526 -0.717 -7.378 1.00 88.69 146 TYR A N 1
ATOM 1115 C CA . TYR A 1 146 ? -5.603 0.425 -7.396 1.00 88.69 146 TYR A CA 1
ATOM 1116 C C . TYR A 1 146 ? -4.410 0.212 -8.337 1.00 88.69 146 TYR A C 1
ATOM 1118 O O . TYR A 1 146 ? -3.568 1.098 -8.456 1.00 88.69 146 TYR A O 1
ATOM 1126 N N . MET A 1 147 ? -4.297 -0.955 -8.973 1.00 91.62 147 MET A N 1
ATOM 1127 C CA . MET A 1 147 ? -3.234 -1.276 -9.914 1.00 91.62 147 MET A CA 1
ATOM 1128 C C . MET A 1 147 ? -3.722 -1.065 -11.346 1.00 91.62 147 MET A C 1
ATOM 1130 O O . MET A 1 147 ? -4.786 -1.537 -11.737 1.00 91.62 147 MET A O 1
ATOM 1134 N N . PHE A 1 148 ? -2.927 -0.347 -12.132 1.00 89.69 148 PHE A N 1
ATOM 1135 C CA . PHE A 1 148 ? -3.115 -0.214 -13.567 1.00 89.69 148 PHE A CA 1
ATOM 1136 C C . PHE A 1 148 ? -2.295 -1.285 -14.287 1.00 89.69 148 PHE A C 1
ATOM 1138 O O . PHE A 1 148 ? -1.073 -1.325 -14.131 1.00 89.69 148 PHE A O 1
ATOM 1145 N N . VAL A 1 149 ? -2.968 -2.107 -15.089 1.00 88.38 149 VAL A N 1
ATOM 1146 C CA . VAL A 1 149 ? -2.347 -3.077 -15.996 1.00 88.38 149 VAL A CA 1
ATOM 1147 C C . VAL A 1 149 ? -2.180 -2.402 -17.359 1.00 88.38 149 VAL A C 1
ATOM 1149 O O . VAL A 1 149 ? -3.187 -2.052 -17.976 1.00 88.38 149 VAL A O 1
ATOM 1152 N N . PRO A 1 150 ? -0.944 -2.143 -17.823 1.00 85.25 150 PRO A N 1
ATOM 1153 C CA . PRO A 1 150 ? -0.726 -1.591 -19.154 1.00 85.25 150 PRO A CA 1
ATOM 1154 C C . PRO A 1 150 ? -1.202 -2.561 -20.239 1.00 85.25 150 PRO A C 1
ATOM 1156 O O . PRO A 1 150 ? -0.976 -3.757 -20.118 1.00 85.25 150 PRO A O 1
ATOM 1159 N N . GLU A 1 151 ? -1.784 -2.042 -21.323 1.00 82.81 151 GLU A N 1
ATOM 1160 C CA . GLU A 1 151 ? -2.341 -2.848 -22.430 1.00 82.81 151 GLU A CA 1
ATOM 1161 C C . GLU A 1 151 ? -1.326 -3.795 -23.091 1.00 82.81 151 GLU A C 1
ATOM 1163 O O . GLU A 1 151 ? -1.709 -4.787 -23.692 1.00 82.81 151 GLU A O 1
ATOM 1168 N N . PHE A 1 152 ? -0.032 -3.491 -22.985 1.00 81.12 152 PHE A N 1
ATOM 1169 C CA . PHE A 1 152 ? 1.057 -4.304 -23.529 1.00 81.12 152 PHE A CA 1
ATOM 1170 C C . PHE A 1 152 ? 1.606 -5.343 -22.535 1.00 81.12 152 PHE A C 1
ATOM 1172 O O . PHE A 1 152 ? 2.594 -6.005 -22.844 1.00 81.12 152 PHE A O 1
ATOM 1179 N N . CYS A 1 153 ? 1.026 -5.449 -21.336 1.00 83.25 153 CYS A N 1
ATOM 1180 C CA . CYS A 1 153 ? 1.330 -6.512 -20.387 1.00 83.25 153 CYS A CA 1
ATOM 1181 C C . CYS A 1 153 ? 0.165 -7.505 -20.367 1.00 83.25 153 CYS A C 1
ATOM 1183 O O . CYS A 1 153 ? -0.929 -7.169 -19.913 1.00 83.25 153 CYS A O 1
ATOM 1185 N N . ASP A 1 154 ? 0.408 -8.723 -20.845 1.00 74.88 154 ASP A N 1
ATOM 1186 C CA . ASP A 1 154 ? -0.586 -9.792 -20.837 1.00 74.88 154 ASP A CA 1
ATOM 1187 C C . ASP A 1 154 ? -0.783 -10.308 -19.407 1.00 74.88 154 ASP A C 1
ATOM 1189 O O . ASP A 1 154 ? 0.067 -11.007 -18.859 1.00 74.88 154 ASP A O 1
ATOM 1193 N N . VAL A 1 155 ? -1.915 -9.967 -18.790 1.00 66.44 155 VAL A N 1
ATOM 1194 C CA . VAL A 1 155 ? -2.309 -10.502 -17.482 1.00 66.44 155 VAL A CA 1
ATOM 1195 C C . VAL A 1 155 ? -3.754 -10.973 -17.551 1.00 66.44 155 VAL A C 1
ATOM 1197 O O . VAL A 1 155 ? -4.663 -10.183 -17.807 1.00 66.44 155 VAL A O 1
ATOM 1200 N N . GLU A 1 156 ? -3.981 -12.258 -17.290 1.00 62.25 156 GLU A N 1
ATOM 1201 C CA . GLU A 1 156 ? -5.329 -12.801 -17.143 1.00 62.25 156 GLU A CA 1
ATOM 1202 C C . GLU A 1 156 ? -5.916 -12.332 -15.802 1.00 62.25 156 GLU A C 1
ATOM 1204 O O . GLU A 1 156 ? -5.473 -12.733 -14.724 1.00 62.25 156 GLU A O 1
ATOM 1209 N N . VAL A 1 157 ? -6.897 -11.426 -15.854 1.00 56.28 157 VAL A N 1
ATOM 1210 C CA . VAL A 1 157 ? -7.612 -10.973 -14.654 1.00 56.28 157 VAL A CA 1
ATOM 1211 C C . VAL A 1 157 ? -8.636 -12.040 -14.281 1.00 56.28 157 VAL A C 1
ATOM 1213 O O . VAL A 1 157 ? -9.736 -12.069 -14.830 1.00 56.28 157 VAL A O 1
ATOM 1216 N N . VAL A 1 158 ? -8.282 -12.911 -13.338 1.00 48.06 158 VAL A N 1
ATOM 1217 C CA . VAL A 1 158 ? -9.238 -13.846 -12.732 1.00 48.06 158 VAL A CA 1
ATOM 1218 C C . VAL A 1 158 ? -10.209 -13.035 -11.864 1.00 48.06 158 VAL A C 1
ATOM 1220 O O . VAL A 1 158 ? -9.778 -12.358 -10.926 1.00 48.06 158 VAL A O 1
ATOM 1223 N N . GLN A 1 159 ? -11.495 -13.036 -12.232 1.00 42.00 159 GLN A N 1
ATOM 1224 C CA . GLN A 1 159 ? -12.576 -12.346 -11.512 1.00 42.00 159 GLN A CA 1
ATOM 1225 C C . GLN A 1 159 ? -13.116 -13.173 -10.347 1.00 42.00 159 GLN A C 1
ATOM 1227 O O . GLN A 1 159 ? -13.264 -14.403 -10.518 1.00 42.00 159 GLN A O 1
#

Mean predicted aligned error: 10.2 Å

Radius of gyration: 22.4 Å; Cα contacts (8 Å, |Δi|>4): 241; chains: 1; bounding box: 55×79×44 Å

Nearest PDB structures (foldseek):
  6wjm-assembly1_A  TM=4.867E-01  e=2.949E-01  Desulfarculus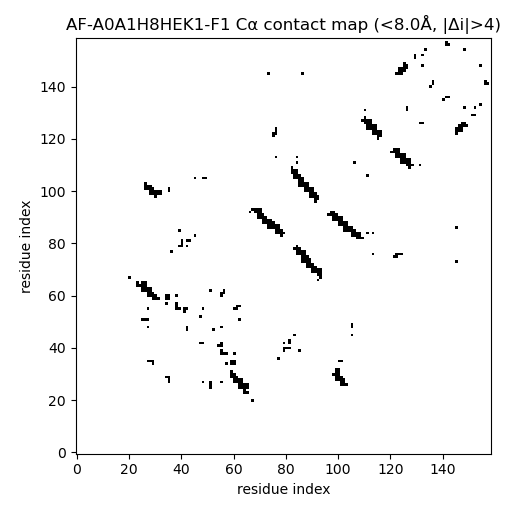 baarsii DSM 2075
  4qhw-assembly1_A  TM=4.495E-01  e=4.035E+00  Bacteroides caccae ATCC 43185
  6i1h-assembly1_A  TM=1.836E-01  e=1.721E+00  Chlamydia trachomatis

Secondary structure (DSSP, 8-state):
-----------------------PPPEEEESSHHHHHHHHTT-SSHHHHHTT-GGG-BTTEEEEPPPTT-EEEEEEEEE-TTSEEEEEEEEE-TTT--EEEEE---EETTTEEEEEPTTSS-EEEEESSHHHHHHHHHHHS---TTB---TTS------

pLDDT: mean 81.72, std 18.66, range [32.22, 96.5]

Sequence (159 aa):
MKFLAEIGLLIGLSLATAAQAQDRPFQLVCFEQDGMTASLNKVVNAQQFLRNDSILQSGSCAFAQLPAGSTARFIDIHSSPQGFLYPIYRVTYATTGQRMYAADGVFRADQWKVRRIKGSAVQLITPVSCGVLDGYVQATNRVPKYMFVPEFCDVEVVQ